Protein AF-A0A2D7Z8F3-F1 (afdb_monomer)

Sequence (104 aa):
MPSDQLIRDFLFTLGKSLATLGCTTLLVAEITSKTGGANYSSFGVEEAISDGIVILGDIERMGHLMRYVQIVKMRGTNHSRARYNMELTPAGVMMTPMLKWGAQ

Foldseek 3Di:
DPDLVVVLVVVLVVVVVCVVVVDDDDDDDDQDPPPPPCPQHNSVRCVVRDQWGKDWDWDDDPNDIWIWIATPHHHPDDDDRFIWTWDQDPVGIDTHTDDPPDPD

Solvent-accessible surface area (backbone atoms only — not comparable to full-atom values): 6742 Å² total; per-residue (Å²): 129,85,53,72,64,60,55,45,53,48,54,47,51,52,51,52,51,40,52,75,72,69,51,91,80,87,86,86,80,74,73,51,86,84,44,91,79,47,92,86,29,52,80,67,48,62,72,76,70,46,60,59,41,77,44,78,48,77,47,79,54,97,91,39,82,41,40,31,42,32,48,81,43,51,67,98,54,91,75,66,78,57,49,23,37,48,44,86,49,100,92,40,82,46,75,44,78,52,80,76,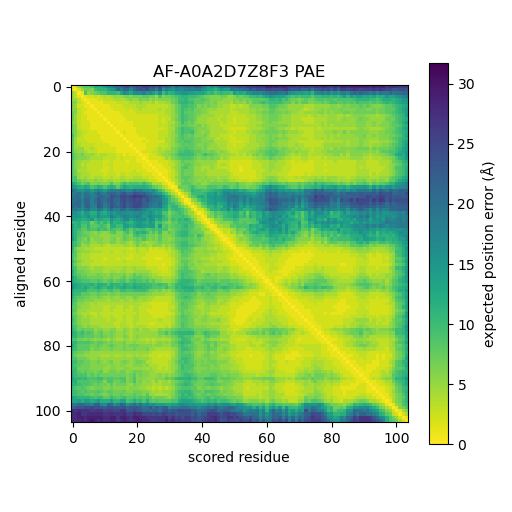86,78,86,122

Nearest PDB structures (foldseek):
  4tld-assembly1_E  TM=9.088E-01  e=8.193E-06  Synechococcus elongatus PCC 7942 = FACHB-805
  7x1y-assembly1_A  TM=8.751E-01  e=2.037E-05  Synechococcus elongatus PCC 7942 = FACHB-805
  7dyj-assembly1_B  TM=8.478E-01  e=1.804E-05  Synechococcus elongatus PCC 7942 = FACHB-805
  2dr3-assembly1_E  TM=8.441E-01  e=2.037E-05  Pyrococcus horikoshii OT3
  8fwi-assembly1_A  TM=8.526E-01  e=9.880E-05  Cereibacter sphaeroides KD131

Mean predicted aligned error: 7.57 Å

pLDDT: mean 81.28, std 15.39, range [36.41, 95.75]

Structure (mmCIF, N/CA/C/O backbone):
data_AF-A0A2D7Z8F3-F1
#
_entry.id   AF-A0A2D7Z8F3-F1
#
loop_
_atom_site.group_PDB
_atom_site.id
_atom_site.type_symbol
_atom_site.label_atom_id
_atom_site.label_alt_id
_atom_site.label_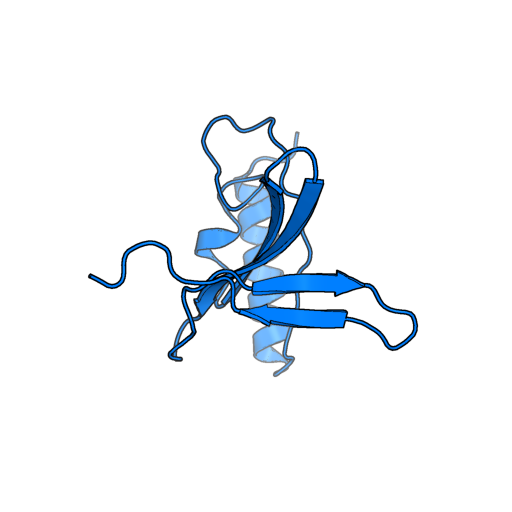comp_id
_atom_site.label_asym_id
_atom_site.label_entity_id
_atom_site.label_seq_id
_atom_site.pdbx_PDB_ins_code
_atom_site.Cartn_x
_atom_site.Cartn_y
_atom_site.Cartn_z
_atom_site.occupancy
_atom_site.B_iso_or_equiv
_atom_site.auth_seq_id
_atom_site.auth_comp_id
_atom_site.auth_asym_id
_atom_site.auth_atom_id
_atom_site.pdbx_PDB_model_num
ATOM 1 N N . MET A 1 1 ? 3.067 23.767 11.335 1.00 53.16 1 MET A N 1
ATOM 2 C CA . MET A 1 1 ? 3.022 22.361 10.884 1.00 53.16 1 MET A CA 1
ATOM 3 C C . MET A 1 1 ? 2.249 21.589 11.942 1.00 53.16 1 MET A C 1
ATOM 5 O O . MET A 1 1 ? 2.584 21.785 13.108 1.00 53.16 1 MET A O 1
ATOM 9 N N . PRO A 1 2 ? 1.192 20.826 11.610 1.00 60.22 2 PRO A N 1
ATOM 10 C CA . PRO A 1 2 ? 0.585 19.920 12.586 1.00 60.22 2 PRO A CA 1
ATOM 11 C C . PRO A 1 2 ? 1.669 18.968 13.108 1.00 60.22 2 PRO A C 1
ATOM 13 O O . PRO A 1 2 ? 2.541 18.563 12.343 1.00 60.22 2 PRO A O 1
ATOM 16 N N . SER A 1 3 ? 1.667 18.675 14.407 1.00 76.12 3 SER A N 1
ATOM 17 C CA . SER A 1 3 ? 2.605 17.707 14.973 1.00 76.12 3 SER A CA 1
ATOM 18 C C . SER A 1 3 ? 2.259 16.304 14.467 1.00 76.12 3 SER A C 1
ATOM 20 O O . SER A 1 3 ? 1.081 15.963 14.360 1.00 76.12 3 SER A O 1
ATOM 22 N N . ASP A 1 4 ? 3.265 15.473 14.191 1.00 74.44 4 ASP A N 1
ATOM 23 C CA . ASP A 1 4 ? 3.078 14.090 13.708 1.00 74.44 4 ASP A CA 1
ATOM 24 C C . ASP A 1 4 ? 2.143 13.275 14.620 1.00 74.44 4 ASP A C 1
ATOM 26 O O . ASP A 1 4 ? 1.384 12.416 14.170 1.00 74.44 4 ASP A O 1
ATOM 30 N N . GLN A 1 5 ? 2.132 13.614 15.911 1.00 78.62 5 GLN A N 1
ATOM 31 C CA . GLN A 1 5 ? 1.231 13.048 16.907 1.00 78.62 5 GLN A CA 1
ATOM 32 C C . GLN A 1 5 ? -0.253 13.335 16.611 1.00 78.62 5 GLN A C 1
ATOM 34 O O . GLN A 1 5 ? -1.075 12.432 16.726 1.00 78.62 5 GLN A O 1
ATOM 39 N N . LEU A 1 6 ? -0.610 14.546 16.168 1.00 84.06 6 LEU A N 1
ATOM 40 C CA . LEU A 1 6 ? -1.998 14.874 15.813 1.00 84.06 6 LEU A CA 1
ATOM 41 C C . LEU A 1 6 ? -2.470 14.083 14.588 1.00 84.06 6 LEU A C 1
ATOM 43 O O . LEU A 1 6 ? -3.610 13.623 14.555 1.00 84.06 6 LEU A O 1
ATOM 47 N N . ILE A 1 7 ? -1.592 13.895 13.597 1.00 83.12 7 ILE A N 1
ATOM 48 C CA . ILE A 1 7 ? -1.888 13.090 12.402 1.00 83.12 7 ILE A CA 1
ATOM 49 C C . ILE A 1 7 ? -2.108 11.630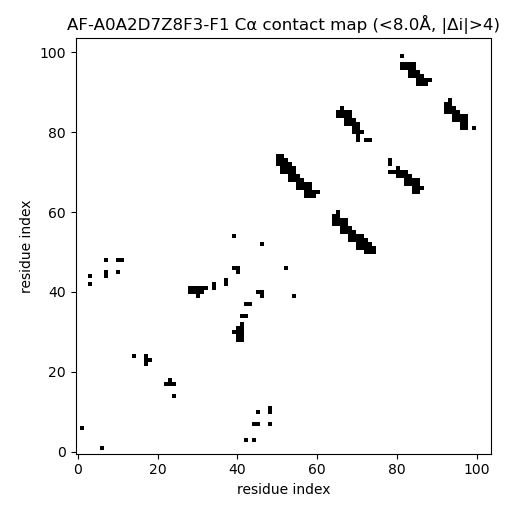 12.804 1.00 83.12 7 ILE A C 1
ATOM 51 O O . ILE A 1 7 ? -3.079 11.003 12.376 1.00 83.12 7 ILE A O 1
ATOM 55 N N . ARG A 1 8 ? -1.248 11.105 13.682 1.00 82.19 8 ARG A N 1
ATOM 56 C CA . ARG A 1 8 ? -1.373 9.757 14.241 1.00 82.19 8 ARG A CA 1
ATOM 57 C C . ARG A 1 8 ? -2.705 9.543 14.942 1.00 82.19 8 ARG A C 1
ATOM 59 O O . ARG A 1 8 ? -3.401 8.573 14.649 1.00 82.19 8 ARG A O 1
ATOM 66 N N . ASP A 1 9 ? -3.049 10.440 15.856 1.00 87.25 9 ASP A N 1
ATOM 67 C CA . ASP A 1 9 ? -4.251 10.314 16.675 1.00 87.25 9 ASP A CA 1
ATOM 68 C C . ASP A 1 9 ? -5.514 10.448 15.820 1.00 87.25 9 ASP A C 1
ATOM 70 O O . ASP A 1 9 ? -6.477 9.699 16.011 1.00 87.25 9 ASP A O 1
ATOM 74 N N . PHE A 1 10 ? -5.488 11.324 14.813 1.00 88.25 10 PHE A N 1
ATOM 75 C CA . PHE A 1 10 ? -6.559 11.444 13.831 1.00 88.25 10 PHE A CA 1
ATOM 76 C C . PHE A 1 10 ? -6.742 10.157 13.015 1.00 88.25 10 PHE A C 1
ATOM 78 O O . PHE A 1 10 ? -7.846 9.613 12.984 1.00 88.25 10 PHE A O 1
ATOM 85 N N . LEU A 1 11 ? -5.675 9.630 12.401 1.00 88.06 11 LEU A N 1
ATOM 86 C CA . LEU A 1 11 ? -5.739 8.404 11.595 1.00 88.06 11 LEU A CA 1
ATOM 87 C C . LEU A 1 11 ? -6.176 7.195 12.426 1.00 88.06 11 LEU A C 1
ATOM 89 O O . LEU A 1 11 ? -6.979 6.383 11.965 1.00 88.06 11 LEU A O 1
ATOM 93 N N . PHE A 1 12 ? -5.695 7.093 13.665 1.00 88.44 12 PHE A N 1
ATOM 94 C CA . PHE A 1 12 ? -6.098 6.033 14.583 1.00 88.44 12 PHE A CA 1
ATOM 95 C C . PHE A 1 12 ? -7.585 6.132 14.942 1.00 88.44 12 PHE A C 1
ATOM 97 O O . PHE A 1 12 ? -8.307 5.135 14.887 1.00 88.44 12 PHE A O 1
ATOM 104 N N . THR A 1 13 ? -8.065 7.335 15.261 1.00 91.44 13 THR A N 1
ATOM 105 C CA . THR A 1 13 ? -9.474 7.574 15.609 1.00 91.44 13 THR A CA 1
ATOM 106 C C . THR A 1 13 ? -10.397 7.316 14.420 1.00 91.44 13 THR A C 1
ATOM 108 O O . THR A 1 13 ? -11.437 6.668 14.573 1.00 91.44 13 THR A O 1
ATOM 111 N N . LEU A 1 14 ? -10.003 7.760 13.224 1.00 91.19 14 LEU A N 1
ATOM 112 C CA . LEU A 1 14 ? -10.734 7.516 11.985 1.00 91.19 14 LEU A CA 1
ATOM 113 C C . LEU A 1 14 ? -10.806 6.017 11.673 1.00 91.19 14 LEU A C 1
ATOM 115 O O . LEU A 1 14 ? -11.899 5.4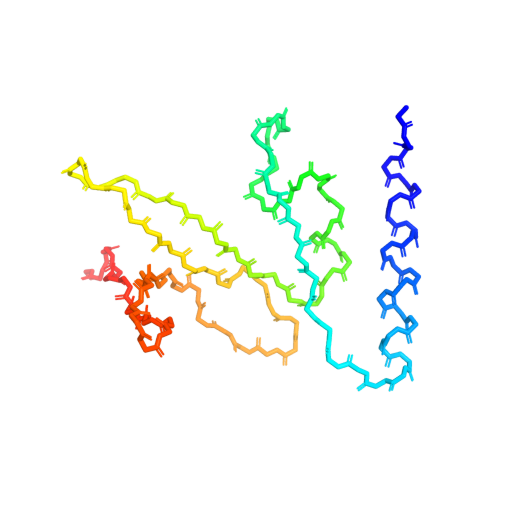82 11.489 1.00 91.19 14 LEU A O 1
ATOM 119 N N . GLY A 1 15 ? -9.661 5.327 11.685 1.00 90.38 15 GLY A N 1
ATOM 120 C CA . GLY A 1 15 ? -9.587 3.890 11.425 1.00 90.38 15 GLY A CA 1
ATOM 121 C C . GLY A 1 15 ? -10.426 3.081 12.413 1.00 90.38 15 GLY A C 1
ATOM 122 O O . GLY A 1 15 ? -11.214 2.230 12.004 1.00 90.38 15 GLY A O 1
ATOM 123 N N . LYS A 1 16 ? -10.346 3.404 13.710 1.00 90.75 16 LYS A N 1
ATOM 124 C CA . LYS A 1 16 ? -11.162 2.761 14.748 1.00 90.75 16 LYS A CA 1
ATOM 125 C C . LYS A 1 16 ? -12.659 2.991 14.537 1.00 90.75 16 LYS A C 1
ATOM 127 O O . LYS A 1 16 ? -13.447 2.064 14.721 1.00 90.75 16 LYS A O 1
ATOM 132 N N . SER A 1 17 ? -13.055 4.202 14.154 1.00 94.62 17 SER A N 1
ATOM 133 C CA . SER A 1 17 ? -14.467 4.531 13.921 1.00 94.62 17 SER A CA 1
ATOM 134 C C . SER A 1 17 ? -15.026 3.746 12.734 1.00 94.62 17 SER A C 1
ATOM 136 O O . SER A 1 17 ? -16.078 3.125 12.852 1.00 94.62 17 SER A O 1
ATOM 138 N N . LEU A 1 18 ? -14.286 3.687 11.622 1.00 94.25 18 LEU A N 1
ATOM 139 C CA . LEU A 1 18 ? -14.674 2.925 10.430 1.00 94.25 18 LEU A CA 1
ATOM 140 C C . LEU A 1 18 ? -14.707 1.412 10.688 1.00 94.25 18 LEU A C 1
ATOM 142 O O . LEU A 1 18 ? -15.637 0.736 10.250 1.00 94.25 18 LEU A O 1
ATOM 146 N N . ALA A 1 19 ? -13.746 0.892 11.455 1.00 90.62 19 ALA A N 1
ATOM 147 C CA . ALA A 1 19 ? -13.735 -0.506 11.873 1.00 90.62 19 ALA A CA 1
ATOM 148 C C . ALA A 1 19 ? -14.942 -0.851 12.761 1.00 90.62 19 ALA A C 1
ATOM 150 O O . ALA A 1 19 ? -15.556 -1.900 12.583 1.00 90.62 19 ALA A O 1
ATOM 151 N N . THR A 1 20 ? -15.327 0.048 13.675 1.00 94.44 20 THR A N 1
ATOM 152 C CA . THR A 1 20 ? -16.514 -0.128 14.536 1.00 94.44 20 THR A CA 1
ATOM 153 C C . THR A 1 20 ? -17.809 -0.167 13.718 1.00 94.44 20 THR A C 1
ATOM 155 O O . THR A 1 20 ? -18.742 -0.876 14.079 1.00 94.44 20 THR A O 1
ATOM 158 N N . LEU A 1 21 ? -17.854 0.544 12.588 1.00 95.75 21 LEU A N 1
ATOM 159 C CA . LEU A 1 21 ? -18.970 0.504 11.639 1.00 95.75 21 LEU A CA 1
ATOM 160 C C . LEU A 1 21 ? -18.955 -0.738 10.728 1.00 95.75 21 LEU A C 1
ATOM 162 O O . LEU A 1 21 ? -19.882 -0.926 9.946 1.00 95.75 21 LEU A O 1
ATOM 166 N N . GLY A 1 22 ? -17.924 -1.586 10.809 1.00 94.06 22 GLY A N 1
ATOM 167 C CA . GLY A 1 22 ? -17.781 -2.776 9.967 1.00 94.06 22 GLY A CA 1
ATOM 168 C C . GLY A 1 22 ? -17.384 -2.478 8.516 1.00 94.06 22 GLY A C 1
ATOM 169 O O . GLY A 1 22 ? -17.561 -3.332 7.649 1.00 94.06 22 GLY A O 1
ATOM 170 N N . CYS A 1 23 ? -16.851 -1.287 8.226 1.00 94.94 23 CYS A N 1
ATOM 171 C CA . CYS A 1 23 ? -16.489 -0.878 6.869 1.00 94.94 23 CYS A CA 1
ATOM 172 C C . CYS A 1 23 ? -15.077 -1.341 6.480 1.00 94.94 23 CYS A C 1
ATOM 174 O O . CYS A 1 23 ? -14.094 -1.017 7.150 1.00 94.94 23 CYS A O 1
ATOM 176 N N . THR A 1 24 ? -14.938 -1.999 5.325 1.00 92.81 24 THR A N 1
ATOM 177 C CA . THR A 1 24 ? -13.626 -2.185 4.686 1.00 92.81 24 THR A CA 1
ATOM 178 C C . THR A 1 24 ? -13.157 -0.857 4.099 1.00 92.81 24 THR A C 1
ATOM 180 O O . THR A 1 24 ? -13.794 -0.311 3.202 1.00 92.81 24 THR A O 1
ATOM 183 N N . THR A 1 25 ? -12.046 -0.329 4.610 1.00 92.12 25 THR A N 1
ATOM 184 C CA . THR A 1 25 ? -11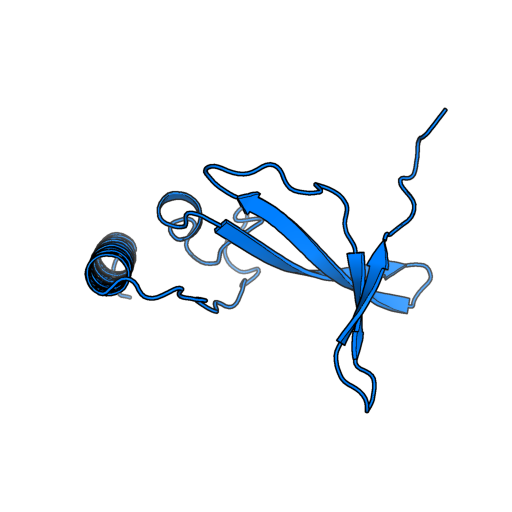.554 1.008 4.251 1.00 92.12 25 THR A CA 1
ATOM 185 C C . THR A 1 25 ? -10.248 0.917 3.473 1.00 92.12 25 THR A C 1
ATOM 187 O O . THR A 1 25 ? -9.321 0.233 3.900 1.00 92.12 25 THR A O 1
ATOM 190 N N . LEU A 1 26 ? -10.159 1.661 2.369 1.00 91.88 26 LEU A N 1
ATOM 191 C CA . LEU A 1 26 ? -8.908 1.937 1.669 1.00 91.88 26 LEU A CA 1
ATOM 192 C C . LEU A 1 26 ? -8.516 3.397 1.919 1.00 91.88 26 LEU A C 1
ATOM 194 O O . LEU A 1 26 ? -9.260 4.306 1.558 1.00 91.88 26 LEU A O 1
ATOM 198 N N . LEU A 1 27 ? -7.357 3.614 2.537 1.00 89.94 27 LEU A N 1
ATOM 199 C CA . LEU A 1 27 ? -6.781 4.945 2.725 1.00 89.94 27 LEU A CA 1
ATOM 200 C C . LEU A 1 27 ? -5.693 5.167 1.674 1.00 89.94 27 LEU A C 1
ATOM 202 O O . LEU A 1 27 ? -4.854 4.294 1.460 1.00 89.94 27 LEU A O 1
ATOM 206 N N . VAL A 1 28 ? -5.713 6.330 1.024 1.00 88.69 28 VAL A N 1
ATOM 207 C CA . VAL A 1 28 ? -4.740 6.709 -0.006 1.00 88.69 28 VAL A CA 1
ATOM 208 C C . VAL A 1 28 ? -3.888 7.852 0.528 1.00 88.69 28 VAL A C 1
ATOM 210 O O . VAL A 1 28 ? -4.420 8.855 0.998 1.00 88.69 28 VAL A O 1
ATOM 213 N N . ALA A 1 29 ? -2.570 7.688 0.452 1.00 83.94 29 ALA A N 1
ATOM 214 C CA . ALA A 1 29 ? -1.595 8.696 0.836 1.00 83.94 29 ALA A CA 1
ATOM 215 C C . ALA A 1 29 ? -0.470 8.744 -0.200 1.00 83.94 29 ALA A C 1
ATOM 217 O O . ALA A 1 29 ? -0.098 7.722 -0.779 1.00 83.94 29 ALA A O 1
ATOM 218 N N . GLU A 1 30 ? 0.071 9.936 -0.428 1.00 81.94 30 GLU A N 1
ATOM 219 C CA . GLU A 1 30 ? 1.251 10.124 -1.267 1.00 81.94 30 GLU A CA 1
ATOM 220 C C . GLU A 1 30 ? 2.515 9.814 -0.461 1.00 81.94 30 GLU A C 1
ATOM 222 O O . GLU A 1 30 ? 2.582 10.110 0.734 1.00 81.94 30 GLU A O 1
ATOM 227 N N . ILE A 1 31 ? 3.531 9.245 -1.112 1.00 76.62 31 ILE A N 1
ATOM 228 C CA . ILE A 1 31 ? 4.862 9.050 -0.526 1.00 76.62 31 ILE A CA 1
ATOM 229 C C . ILE A 1 31 ? 5.753 10.173 -1.052 1.00 76.62 31 ILE A C 1
ATOM 231 O O . ILE A 1 31 ? 6.067 10.223 -2.240 1.00 76.62 31 ILE A O 1
ATOM 235 N N . THR A 1 32 ? 6.152 11.096 -0.178 1.00 65.38 32 THR A N 1
ATOM 236 C CA . THR A 1 32 ? 7.055 12.191 -0.545 1.00 65.38 32 THR A CA 1
ATOM 237 C C . THR A 1 32 ? 8.500 11.821 -0.218 1.00 65.38 32 THR A C 1
ATOM 239 O O . THR A 1 32 ? 8.825 11.409 0.891 1.00 65.38 32 THR A O 1
ATOM 242 N N . SER A 1 33 ? 9.411 12.021 -1.173 1.00 55.41 33 SER A N 1
ATOM 243 C CA . SER A 1 33 ? 10.854 11.763 -1.019 1.00 55.41 33 SER A CA 1
ATOM 244 C C . SER A 1 33 ? 11.566 12.711 -0.040 1.00 55.41 33 SER A C 1
ATOM 246 O O . SER A 1 33 ? 12.778 12.615 0.147 1.00 55.41 33 SER A O 1
ATOM 248 N N . LYS A 1 34 ? 10.835 13.644 0.587 1.00 46.72 34 LYS A N 1
ATOM 249 C CA . LYS A 1 34 ? 11.386 14.633 1.524 1.00 46.72 34 LYS A CA 1
ATOM 250 C C . LYS A 1 34 ? 11.821 14.027 2.855 1.00 46.72 34 LYS A C 1
ATOM 252 O O . LYS A 1 34 ? 12.662 14.616 3.530 1.00 46.72 34 LYS A O 1
ATOM 257 N N . THR A 1 35 ? 11.296 12.865 3.223 1.00 45.84 35 THR A N 1
ATOM 258 C CA . THR A 1 35 ? 11.616 12.218 4.494 1.00 45.84 35 THR A CA 1
ATOM 259 C C . THR A 1 35 ? 12.680 11.157 4.231 1.00 45.84 35 THR A C 1
ATOM 261 O O . THR A 1 35 ? 12.368 10.024 3.872 1.00 45.84 35 THR A O 1
ATOM 264 N N . GLY A 1 36 ? 13.955 11.552 4.331 1.00 39.81 36 GLY A N 1
ATOM 265 C CA . GLY A 1 36 ? 15.138 10.728 4.043 1.00 39.81 36 GLY A CA 1
ATOM 266 C C . GLY A 1 36 ? 15.262 9.475 4.918 1.00 39.81 36 GLY A C 1
ATOM 267 O O . GLY A 1 36 ? 16.093 9.426 5.819 1.00 39.81 36 GLY A O 1
ATOM 268 N N . GLY A 1 37 ? 14.433 8.467 4.645 1.00 46.19 37 GLY A N 1
ATOM 269 C CA . GLY A 1 37 ? 14.407 7.181 5.343 1.00 46.19 37 GLY A CA 1
ATOM 270 C C . GLY A 1 37 ? 13.038 6.493 5.403 1.00 46.19 37 GLY A C 1
ATOM 271 O O . GLY A 1 37 ? 12.985 5.314 5.751 1.00 46.19 37 GLY A O 1
ATOM 272 N N . ALA A 1 38 ? 11.936 7.169 5.057 1.00 50.00 38 ALA A N 1
ATOM 273 C CA . ALA A 1 38 ? 10.604 6.566 5.109 1.00 50.00 38 ALA A CA 1
ATOM 274 C C . ALA A 1 38 ? 10.288 5.853 3.782 1.00 50.00 38 ALA A C 1
ATOM 276 O O . ALA A 1 38 ? 9.821 6.450 2.818 1.00 50.00 38 ALA A O 1
ATOM 277 N N . ASN A 1 39 ? 10.603 4.558 3.712 1.00 56.22 39 ASN A N 1
ATOM 278 C CA . ASN A 1 39 ? 10.462 3.779 2.477 1.00 56.22 39 ASN A CA 1
ATOM 279 C C . ASN A 1 39 ? 8.997 3.514 2.080 1.00 56.22 39 ASN A C 1
ATOM 281 O O . ASN A 1 39 ? 8.752 3.1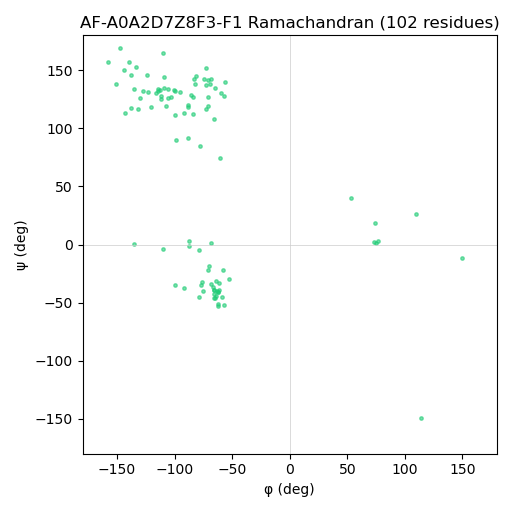65 0.926 1.00 56.22 39 ASN A O 1
ATOM 285 N N . TYR A 1 40 ? 8.037 3.645 3.008 1.00 59.78 40 TYR A N 1
ATOM 286 C CA . TYR A 1 40 ? 6.661 3.178 2.799 1.00 59.78 40 TYR A CA 1
ATOM 287 C C . TYR A 1 40 ? 5.559 4.163 3.234 1.00 59.78 40 TYR A C 1
ATOM 289 O O . TYR A 1 40 ? 4.379 3.851 3.076 1.00 59.78 40 TYR A O 1
ATOM 297 N N . SER A 1 41 ? 5.905 5.346 3.751 1.00 59.44 41 SER A N 1
ATOM 298 C CA . SER A 1 41 ? 4.939 6.360 4.199 1.00 59.44 41 SER A CA 1
ATOM 299 C C . SER A 1 41 ? 5.550 7.765 4.224 1.00 59.44 41 SER A C 1
ATOM 301 O O . SER A 1 41 ? 6.766 7.904 4.305 1.00 59.44 41 SER A O 1
ATOM 303 N N . SER A 1 42 ? 4.731 8.820 4.145 1.00 59.50 42 SER A N 1
ATOM 304 C CA . SER A 1 42 ? 5.247 10.201 4.176 1.00 59.50 42 SER A CA 1
ATOM 305 C C . SER A 1 42 ? 5.621 10.654 5.587 1.00 59.50 42 SER A C 1
ATOM 307 O O . SER A 1 42 ? 6.597 11.393 5.746 1.00 59.50 42 SER A O 1
ATOM 309 N N . PHE A 1 43 ? 4.878 10.198 6.602 1.00 60.50 43 PHE A N 1
ATOM 310 C CA . PHE A 1 43 ? 5.062 10.616 7.994 1.00 60.50 43 PHE A CA 1
ATOM 311 C C . PHE A 1 43 ? 5.625 9.510 8.902 1.00 60.50 43 PHE A C 1
ATOM 313 O O . PHE A 1 43 ? 5.904 9.772 10.068 1.00 60.50 43 PHE A O 1
ATOM 320 N N . GLY A 1 44 ? 5.819 8.277 8.413 1.00 63.44 44 GLY A N 1
ATOM 321 C CA . GLY A 1 44 ? 6.317 7.158 9.232 1.00 63.44 44 GLY A CA 1
ATOM 322 C C . GLY A 1 44 ? 5.286 6.607 10.226 1.00 63.44 44 GLY A C 1
ATOM 323 O O . GLY A 1 44 ? 5.583 5.702 11.007 1.00 63.44 44 GLY A O 1
ATOM 324 N N . VAL A 1 45 ? 4.069 7.151 10.225 1.00 66.44 45 VAL A N 1
ATOM 325 C CA . VAL A 1 45 ? 3.018 6.877 11.213 1.00 66.44 45 VAL A CA 1
ATOM 326 C C . VAL A 1 45 ? 2.002 5.872 10.668 1.00 66.44 45 VAL A C 1
ATOM 328 O O . VAL A 1 45 ? 1.467 5.029 11.396 1.00 66.44 45 VAL A O 1
ATOM 331 N N . GLU A 1 46 ? 1.749 5.947 9.368 1.00 69.75 46 GLU A N 1
ATOM 332 C CA . GLU A 1 46 ? 0.742 5.194 8.633 1.00 69.75 46 GLU A CA 1
ATOM 333 C C . GLU A 1 46 ? 1.008 3.681 8.706 1.00 69.75 46 GLU A C 1
ATOM 335 O O . GLU A 1 46 ? 0.076 2.877 8.797 1.00 69.75 46 GLU A O 1
ATOM 340 N N . GLU A 1 47 ? 2.282 3.285 8.762 1.00 69.44 47 GLU A N 1
ATOM 341 C CA . GLU A 1 47 ? 2.728 1.887 8.816 1.00 69.44 47 GLU A CA 1
ATOM 342 C C . GLU A 1 47 ? 2.371 1.183 10.138 1.00 69.44 47 GLU A C 1
ATOM 344 O O . GLU A 1 47 ? 2.080 -0.024 10.174 1.00 69.44 47 GLU A O 1
ATOM 349 N N . ALA A 1 48 ? 2.384 1.937 11.243 1.00 68.62 48 ALA A N 1
ATOM 350 C CA . ALA A 1 48 ? 2.115 1.413 12.578 1.00 68.62 48 ALA A CA 1
ATOM 351 C C . ALA A 1 48 ? 0.616 1.154 12.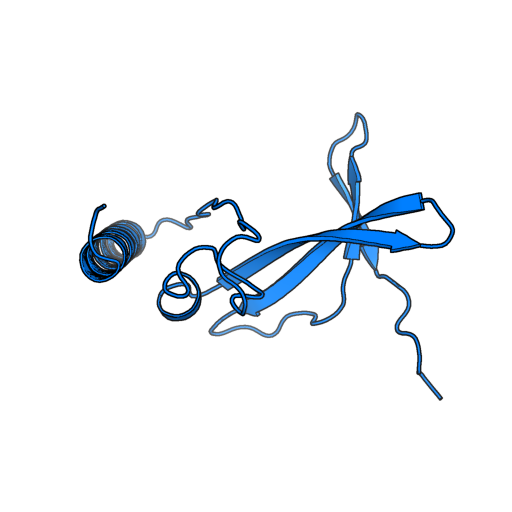791 1.00 68.62 48 ALA A C 1
ATOM 353 O O . ALA A 1 48 ? 0.231 0.130 13.373 1.00 68.62 48 ALA A O 1
ATOM 354 N N . ILE A 1 49 ? -0.221 2.066 12.288 1.00 77.06 49 ILE A N 1
ATOM 355 C CA . ILE A 1 49 ? -1.675 2.025 12.467 1.00 77.06 49 ILE A CA 1
ATOM 356 C C . ILE A 1 49 ? -2.311 1.009 11.514 1.00 77.06 49 ILE A C 1
ATOM 358 O O . ILE A 1 49 ? -3.123 0.199 11.955 1.00 77.06 49 ILE A O 1
ATOM 362 N N . SER A 1 50 ? -1.917 1.006 10.239 1.00 84.31 50 SER A N 1
ATOM 363 C CA . SER A 1 50 ? -2.639 0.272 9.194 1.00 84.31 50 SER A CA 1
ATOM 364 C C . SER A 1 50 ? -2.520 -1.250 9.330 1.00 84.31 50 SER A C 1
ATOM 366 O O . SER A 1 50 ? -1.437 -1.790 9.588 1.00 84.31 50 SER A O 1
ATOM 368 N N . ASP A 1 51 ? -3.630 -1.959 9.116 1.00 88.12 51 ASP A N 1
ATOM 369 C CA . ASP A 1 51 ? -3.660 -3.428 9.091 1.00 88.12 51 ASP A CA 1
ATOM 370 C C . ASP A 1 51 ? -3.095 -3.997 7.788 1.00 88.12 51 ASP A C 1
ATOM 372 O O . ASP A 1 51 ? -2.444 -5.044 7.805 1.00 88.12 51 ASP A O 1
ATOM 376 N N . GLY A 1 52 ? -3.276 -3.276 6.682 1.00 90.06 52 GLY A N 1
ATOM 377 C CA . GLY A 1 52 ? -2.695 -3.567 5.378 1.00 90.06 52 GLY A CA 1
ATOM 378 C C . GLY A 1 52 ? -1.893 -2.382 4.847 1.00 90.06 52 GLY A C 1
ATOM 379 O O . GLY A 1 52 ? -2.252 -1.235 5.096 1.00 90.06 52 GLY A O 1
ATOM 380 N N . ILE A 1 53 ? -0.808 -2.657 4.125 1.00 90.25 53 ILE A N 1
ATOM 381 C CA . ILE A 1 53 ? 0.009 -1.648 3.443 1.00 90.25 53 ILE A CA 1
ATOM 382 C C . ILE A 1 53 ? 0.248 -2.127 2.016 1.00 90.25 53 ILE A C 1
ATOM 384 O O . ILE A 1 53 ? 0.899 -3.156 1.794 1.00 90.25 53 ILE A O 1
ATOM 388 N N . VAL A 1 54 ? -0.274 -1.357 1.065 1.00 91.25 54 VAL A N 1
ATOM 389 C CA . VAL A 1 54 ? -0.096 -1.553 -0.373 1.00 91.25 54 VAL A CA 1
ATOM 390 C C . VAL A 1 54 ? 0.652 -0.352 -0.918 1.00 91.25 54 VAL A C 1
ATOM 392 O O . VAL A 1 54 ? 0.278 0.787 -0.654 1.00 91.25 54 VAL A O 1
ATOM 395 N N . ILE A 1 55 ? 1.707 -0.617 -1.674 1.00 90.06 55 ILE A N 1
ATOM 396 C CA . ILE A 1 55 ? 2.576 0.407 -2.238 1.00 90.06 55 ILE A CA 1
ATOM 397 C C . ILE A 1 55 ? 2.464 0.381 -3.741 1.00 90.06 55 ILE A C 1
ATOM 399 O O . ILE A 1 55 ? 2.572 -0.678 -4.360 1.00 90.06 55 ILE A O 1
ATOM 403 N N . LEU A 1 56 ? 2.281 1.574 -4.292 1.00 91.06 56 LEU A N 1
ATOM 404 C CA . LEU A 1 56 ? 2.401 1.864 -5.706 1.00 91.06 56 LEU A CA 1
ATOM 405 C C . LEU A 1 56 ? 3.712 2.614 -5.893 1.00 91.06 56 LEU A C 1
ATOM 407 O O . LEU A 1 56 ? 3.959 3.607 -5.211 1.00 91.06 56 LEU A O 1
ATOM 411 N N . GLY A 1 57 ? 4.561 2.117 -6.779 1.00 88.56 57 GLY A N 1
ATOM 412 C CA . GLY A 1 57 ? 5.842 2.744 -7.053 1.00 88.56 57 GLY A CA 1
ATOM 413 C C . GLY A 1 57 ? 6.258 2.562 -8.496 1.00 88.56 57 GLY A C 1
ATOM 414 O O . GLY A 1 57 ? 5.682 1.759 -9.229 1.00 88.56 57 GLY A O 1
ATOM 415 N N . ASP A 1 58 ? 7.298 3.290 -8.873 1.00 88.75 58 ASP A N 1
ATOM 416 C CA . ASP A 1 58 ? 7.920 3.182 -10.181 1.00 88.75 58 ASP A CA 1
ATOM 417 C C . ASP A 1 58 ? 9.300 2.531 -10.060 1.00 88.75 58 ASP A C 1
ATOM 419 O O . ASP A 1 58 ? 10.026 2.721 -9.080 1.00 88.75 58 ASP A O 1
ATOM 423 N N . ILE A 1 59 ? 9.662 1.733 -11.058 1.00 86.75 59 ILE A N 1
ATOM 424 C CA . ILE A 1 59 ? 10.991 1.155 -11.214 1.00 86.75 59 ILE A CA 1
ATOM 425 C C . ILE A 1 59 ? 11.481 1.417 -12.633 1.00 86.75 59 ILE A C 1
ATOM 427 O O . ILE A 1 59 ? 10.809 1.092 -13.610 1.00 86.75 59 ILE A O 1
ATOM 431 N N . GLU A 1 60 ? 12.664 2.006 -12.751 1.00 86.00 60 GLU A N 1
ATOM 432 C CA . GLU A 1 60 ? 13.305 2.199 -14.045 1.00 86.00 60 GLU A CA 1
ATOM 433 C C . GLU A 1 60 ? 14.065 0.929 -14.443 1.00 86.00 60 GLU A C 1
ATOM 435 O O . GLU A 1 60 ? 14.887 0.403 -13.687 1.00 86.00 60 GLU A O 1
ATOM 440 N N . ARG A 1 61 ? 13.784 0.412 -15.639 1.00 81.69 61 ARG A N 1
ATOM 441 C CA . ARG A 1 61 ? 14.456 -0.757 -16.203 1.00 81.69 61 ARG A CA 1
ATOM 442 C C . ARG A 1 61 ? 14.749 -0.526 -17.677 1.00 81.69 61 ARG A C 1
ATOM 444 O O . ARG A 1 61 ? 13.829 -0.414 -18.478 1.00 81.69 61 ARG A O 1
ATOM 451 N N . MET A 1 62 ? 16.032 -0.524 -18.040 1.00 85.19 62 MET A N 1
ATOM 452 C CA . MET A 1 62 ? 16.486 -0.358 -19.431 1.00 85.19 62 MET A CA 1
ATOM 453 C C . MET A 1 62 ? 15.899 0.899 -20.105 1.00 85.19 62 MET A C 1
ATOM 455 O O . MET A 1 62 ? 15.490 0.847 -21.259 1.00 85.19 62 MET A O 1
ATOM 459 N N . GLY A 1 63 ? 15.802 2.012 -19.367 1.00 88.81 63 GLY A N 1
ATOM 460 C CA . GLY A 1 63 ? 15.218 3.268 -19.857 1.00 88.81 63 GLY A CA 1
ATOM 461 C C . GLY A 1 63 ? 13.685 3.296 -19.915 1.00 88.81 63 GLY A C 1
ATOM 462 O O . GLY A 1 63 ? 13.110 4.291 -20.347 1.00 88.81 63 GLY A O 1
ATOM 463 N N . HIS A 1 64 ? 13.008 2.233 -19.469 1.00 86.19 64 HIS A N 1
ATOM 464 C CA . HIS A 1 64 ? 11.555 2.201 -19.323 1.00 86.19 64 HIS A CA 1
ATOM 465 C C . HIS A 1 64 ? 11.157 2.353 -17.856 1.00 86.19 64 HIS A C 1
ATOM 467 O O . HIS A 1 64 ? 11.601 1.585 -17.002 1.00 86.19 64 HIS A O 1
ATOM 473 N N . LEU A 1 65 ? 10.277 3.313 -17.574 1.00 88.31 65 LEU A N 1
ATOM 474 C CA . LEU A 1 65 ? 9.661 3.471 -16.262 1.00 88.31 65 LEU A CA 1
ATOM 475 C C . LEU A 1 65 ? 8.452 2.534 -16.156 1.00 88.31 65 LEU A C 1
ATOM 477 O O . LEU A 1 65 ? 7.461 2.705 -16.865 1.00 88.31 65 LEU A O 1
ATOM 481 N N . MET A 1 66 ? 8.552 1.525 -15.295 1.00 90.44 66 MET A N 1
ATOM 482 C CA . MET A 1 66 ? 7.502 0.536 -15.056 1.00 90.44 66 MET A CA 1
ATOM 483 C C . MET A 1 66 ? 6.837 0.802 -13.708 1.00 90.44 66 MET A C 1
ATOM 485 O O . MET A 1 66 ? 7.526 0.975 -12.705 1.00 90.44 66 MET A O 1
ATOM 489 N N . ARG A 1 67 ? 5.504 0.775 -13.662 1.00 91.75 67 ARG A N 1
ATOM 490 C CA . ARG A 1 67 ? 4.751 0.854 -12.404 1.00 91.75 67 ARG A CA 1
ATOM 491 C C . ARG A 1 67 ? 4.663 -0.518 -11.770 1.00 91.75 67 ARG A C 1
ATOM 493 O O . ARG A 1 67 ? 4.442 -1.513 -12.456 1.00 91.75 67 ARG A O 1
ATOM 500 N N . TYR A 1 68 ? 4.754 -0.579 -10.452 1.00 92.06 68 TYR A N 1
ATOM 501 C CA . TYR A 1 68 ? 4.520 -1.804 -9.712 1.00 92.06 68 TYR A CA 1
ATOM 502 C C . TYR A 1 68 ? 3.611 -1.588 -8.508 1.00 92.06 68 TYR A C 1
ATOM 504 O O . TYR A 1 68 ? 3.568 -0.518 -7.904 1.00 92.06 68 TYR A O 1
ATOM 512 N N . VAL A 1 69 ? 2.919 -2.663 -8.144 1.00 92.81 69 VAL A N 1
ATOM 513 C CA . VAL A 1 69 ? 2.179 -2.812 -6.895 1.00 92.81 69 VAL A CA 1
ATOM 514 C C . VAL A 1 69 ? 2.918 -3.816 -6.019 1.00 92.81 69 VAL A C 1
ATOM 516 O O . VAL A 1 69 ? 3.327 -4.887 -6.483 1.00 92.81 69 VAL A O 1
ATOM 519 N N . GLN A 1 70 ? 3.076 -3.495 -4.739 1.00 90.81 70 GLN A N 1
ATOM 520 C CA . GLN A 1 70 ? 3.624 -4.408 -3.744 1.00 90.81 70 GLN A CA 1
ATOM 521 C C . GLN A 1 70 ? 2.798 -4.375 -2.464 1.00 90.81 70 GLN A C 1
ATOM 523 O O . GLN A 1 70 ? 2.514 -3.313 -1.919 1.00 90.81 70 GLN A O 1
ATOM 528 N N . ILE A 1 71 ? 2.477 -5.555 -1.941 1.00 91.75 71 ILE A N 1
ATOM 529 C CA . ILE A 1 71 ? 1.919 -5.690 -0.599 1.00 91.75 71 ILE A CA 1
ATOM 530 C C . ILE A 1 71 ? 3.087 -5.813 0.382 1.00 9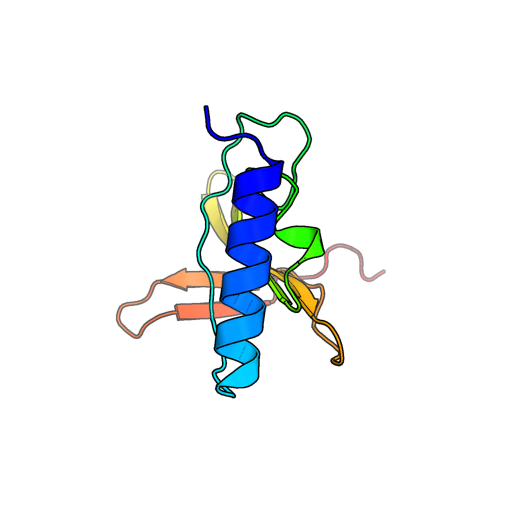1.75 71 ILE A C 1
ATOM 532 O O . ILE A 1 71 ? 3.893 -6.741 0.285 1.00 91.75 71 ILE A O 1
ATOM 536 N N . VAL A 1 72 ? 3.198 -4.862 1.309 1.00 88.50 72 VAL A N 1
ATOM 537 C CA . VAL A 1 72 ? 4.262 -4.840 2.329 1.00 88.50 72 VAL A CA 1
ATOM 538 C C . VAL A 1 72 ? 3.824 -5.552 3.601 1.00 88.50 72 VAL A C 1
ATOM 540 O O . VAL A 1 72 ? 4.622 -6.230 4.251 1.00 88.50 72 VAL A O 1
ATOM 543 N N . LYS A 1 73 ? 2.549 -5.398 3.959 1.00 89.31 73 LYS A N 1
ATOM 544 C CA . LYS A 1 73 ? 1.970 -5.910 5.198 1.00 89.31 73 LYS A CA 1
ATOM 545 C C . LYS A 1 73 ? 0.498 -6.211 4.972 1.00 89.31 73 LYS A C 1
ATOM 547 O O . LYS A 1 73 ? -0.191 -5.396 4.376 1.00 89.31 73 LYS A O 1
ATOM 552 N N . MET A 1 74 ? 0.029 -7.335 5.505 1.00 92.56 74 MET A N 1
ATOM 553 C CA . MET A 1 74 ? -1.390 -7.637 5.711 1.00 92.56 74 MET A CA 1
ATOM 554 C C . MET A 1 74 ? -1.504 -8.404 7.025 1.00 92.56 74 MET A C 1
ATOM 556 O O . MET A 1 74 ? -0.976 -9.509 7.142 1.00 92.56 74 MET A O 1
ATOM 560 N N . ARG A 1 75 ? -2.125 -7.811 8.046 1.00 89.25 75 ARG A N 1
ATOM 561 C CA . ARG A 1 75 ? -2.365 -8.489 9.326 1.00 89.25 75 ARG A CA 1
ATOM 562 C C . ARG A 1 75 ? -3.440 -9.563 9.155 1.00 89.25 75 ARG A C 1
ATOM 564 O O . ARG A 1 75 ? -4.415 -9.375 8.435 1.00 89.25 75 ARG A O 1
ATOM 571 N N . GLY A 1 76 ? -3.248 -10.696 9.827 1.00 91.06 76 GLY A N 1
ATOM 572 C CA . GLY A 1 76 ? -4.226 -11.788 9.873 1.00 91.06 76 GLY A CA 1
ATOM 573 C C . GLY A 1 76 ? -4.334 -12.640 8.604 1.00 91.06 76 GLY A C 1
ATOM 574 O O . GLY A 1 76 ? -5.139 -13.564 8.585 1.00 91.06 76 GLY A O 1
ATOM 575 N N . THR A 1 77 ? -3.541 -12.375 7.559 1.00 92.44 77 THR A N 1
ATOM 576 C CA . THR A 1 77 ? -3.585 -13.137 6.300 1.00 92.44 77 THR A CA 1
ATOM 577 C C . THR A 1 77 ? -2.200 -13.303 5.675 1.00 92.44 77 THR A C 1
ATOM 579 O O . THR A 1 77 ? -1.323 -12.446 5.808 1.00 92.44 77 THR A O 1
ATOM 582 N N . ASN A 1 78 ? -2.003 -14.412 4.957 1.00 92.00 78 ASN A N 1
ATOM 583 C CA . ASN A 1 78 ? -0.847 -14.561 4.076 1.00 92.00 78 ASN A CA 1
ATOM 584 C C . ASN A 1 78 ? -1.043 -13.721 2.812 1.00 92.00 78 ASN A C 1
ATOM 586 O O . ASN A 1 78 ? -2.139 -13.654 2.260 1.00 92.00 78 ASN A O 1
ATOM 590 N N . HIS A 1 79 ? 0.041 -13.120 2.328 1.00 91.62 79 HIS A N 1
ATOM 591 C CA . HIS A 1 79 ? 0.053 -12.352 1.089 1.00 91.62 79 HIS A CA 1
ATOM 592 C C . HIS A 1 79 ? 1.336 -12.615 0.296 1.00 91.62 79 HIS A C 1
ATOM 594 O O . HIS A 1 79 ? 2.370 -13.006 0.844 1.00 91.62 79 HIS A O 1
ATOM 600 N N . SER A 1 80 ? 1.274 -12.381 -1.014 1.00 88.50 80 SER A N 1
ATOM 601 C CA . SER A 1 80 ? 2.456 -12.426 -1.871 1.00 88.50 80 SER A CA 1
ATOM 602 C C . SER A 1 80 ? 3.359 -11.233 -1.575 1.00 88.50 80 SER A C 1
ATOM 604 O O . SER A 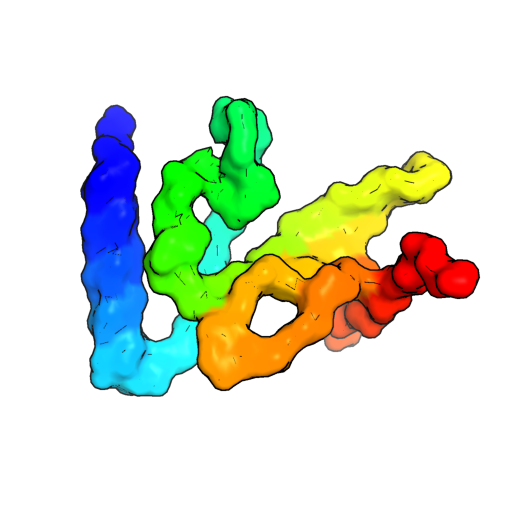1 80 ? 2.919 -10.089 -1.637 1.00 88.50 80 SER A O 1
ATOM 606 N N . ARG A 1 81 ? 4.638 -11.498 -1.294 1.00 83.00 81 ARG A N 1
ATOM 607 C CA . ARG A 1 81 ? 5.666 -10.454 -1.123 1.00 83.00 81 ARG A CA 1
ATOM 608 C C . ARG A 1 81 ? 6.322 -10.048 -2.449 1.00 83.00 81 ARG A C 1
ATOM 610 O O . ARG A 1 81 ? 7.274 -9.272 -2.443 1.00 83.00 81 ARG A O 1
ATOM 617 N N . ALA A 1 82 ? 5.867 -10.611 -3.572 1.00 88.44 82 ALA A N 1
ATOM 618 C CA . ALA A 1 82 ? 6.370 -10.262 -4.893 1.00 88.44 82 ALA A CA 1
ATOM 619 C C . ALA A 1 82 ? 5.879 -8.871 -5.315 1.00 88.44 82 ALA A C 1
ATOM 621 O O . ALA A 1 82 ? 4.799 -8.430 -4.921 1.00 88.44 82 ALA A O 1
ATOM 622 N N . ARG A 1 83 ? 6.672 -8.203 -6.152 1.00 89.69 83 ARG A N 1
ATOM 623 C CA . ARG A 1 83 ? 6.224 -7.022 -6.889 1.00 89.69 83 ARG A CA 1
ATOM 624 C C . ARG A 1 83 ? 5.461 -7.476 -8.127 1.00 89.69 83 ARG A C 1
ATOM 626 O O . ARG A 1 83 ? 5.880 -8.414 -8.808 1.00 89.69 83 ARG A O 1
ATOM 633 N N . TYR A 1 84 ? 4.355 -6.810 -8.410 1.00 92.62 84 TYR A N 1
ATOM 634 C CA . TYR A 1 84 ? 3.548 -7.039 -9.601 1.00 92.62 84 TYR A CA 1
ATOM 635 C C . TYR A 1 84 ? 3.668 -5.815 -10.493 1.00 92.62 84 TYR A C 1
ATOM 637 O O . TYR A 1 84 ? 3.412 -4.710 -10.029 1.00 92.62 84 TYR A O 1
ATOM 645 N N . ASN A 1 85 ? 4.061 -6.005 -11.750 1.00 93.19 85 ASN A N 1
ATOM 646 C CA . ASN A 1 85 ? 4.014 -4.946 -12.750 1.00 93.19 85 ASN A CA 1
ATOM 647 C C . ASN A 1 85 ? 2.549 -4.565 -12.979 1.00 93.19 85 ASN A C 1
ATOM 649 O O . ASN A 1 85 ? 1.697 -5.451 -13.078 1.00 93.19 85 ASN A O 1
ATOM 653 N N . MET A 1 86 ? 2.273 -3.268 -13.026 1.00 94.19 86 MET A N 1
ATOM 654 C CA . MET A 1 86 ? 0.935 -2.707 -13.134 1.00 94.19 86 MET A CA 1
ATOM 655 C C . MET A 1 86 ? 0.835 -1.869 -14.406 1.00 94.19 86 MET A C 1
ATOM 657 O O . MET A 1 86 ? 1.501 -0.845 -14.544 1.00 94.19 86 MET A O 1
ATOM 661 N N . GLU A 1 87 ? -0.056 -2.261 -15.308 1.00 92.94 87 GLU A N 1
ATOM 662 C CA . GLU A 1 87 ? -0.341 -1.533 -16.541 1.00 92.94 87 GLU A CA 1
ATOM 663 C C . GLU A 1 87 ? -1.769 -0.991 -16.517 1.00 92.94 87 GLU A C 1
ATOM 665 O O . GLU A 1 87 ? -2.721 -1.686 -16.155 1.00 92.94 87 GLU A O 1
ATOM 670 N N . LEU A 1 88 ? -1.920 0.280 -16.892 1.00 93.00 88 LEU A N 1
ATOM 671 C CA . LEU A 1 88 ? -3.227 0.911 -17.045 1.00 93.00 88 LEU A CA 1
ATOM 672 C C . LEU A 1 88 ? -3.667 0.751 -18.495 1.00 93.00 88 LEU A C 1
ATOM 674 O O . LEU A 1 88 ? -3.068 1.325 -19.402 1.00 93.00 88 LEU A O 1
ATOM 678 N N . THR A 1 89 ? -4.713 -0.034 -18.698 1.00 93.75 89 THR A N 1
ATOM 679 C CA . THR A 1 89 ? -5.315 -0.298 -20.004 1.00 93.75 89 THR A CA 1
ATOM 680 C C . THR A 1 89 ? -6.691 0.373 -20.081 1.00 93.75 89 THR A C 1
ATOM 682 O O . THR A 1 89 ? -7.268 0.703 -19.042 1.00 93.75 89 THR A O 1
ATOM 685 N N . PRO A 1 90 ? -7.286 0.533 -21.276 1.00 95.44 90 PRO A N 1
ATOM 686 C CA . PRO A 1 90 ? -8.664 1.017 -21.398 1.00 95.44 90 PRO A CA 1
ATOM 687 C C . PRO A 1 90 ? -9.701 0.149 -20.662 1.00 95.44 90 PRO A C 1
ATOM 689 O O . PRO A 1 90 ? -10.774 0.637 -20.326 1.00 95.44 90 PRO A O 1
ATOM 692 N N . ALA A 1 91 ? -9.381 -1.121 -20.389 1.00 94.81 91 ALA A N 1
ATOM 693 C CA . ALA A 1 91 ? -10.226 -2.041 -19.626 1.00 94.81 91 ALA A CA 1
ATOM 694 C C . ALA A 1 91 ? -9.992 -1.974 -18.102 1.00 94.81 91 ALA A C 1
ATOM 696 O O . ALA A 1 91 ? -10.652 -2.687 -17.348 1.00 94.81 91 ALA A O 1
ATOM 697 N N . GLY A 1 92 ? -9.058 -1.137 -17.637 1.00 93.50 92 GLY A N 1
ATOM 698 C CA . GLY A 1 92 ? -8.685 -1.002 -16.231 1.00 93.50 92 GLY A CA 1
ATOM 699 C C . GLY A 1 92 ? -7.254 -1.460 -15.948 1.00 93.50 92 GLY A C 1
ATOM 700 O O . GLY A 1 92 ? -6.359 -1.330 -16.785 1.00 93.50 92 GLY A O 1
ATOM 701 N N . VAL A 1 93 ? -7.027 -1.969 -14.737 1.00 93.62 93 VAL A N 1
ATOM 702 C CA . VAL A 1 93 ? -5.693 -2.334 -14.247 1.00 93.62 93 VAL A CA 1
ATOM 703 C C . VAL A 1 93 ? -5.353 -3.772 -14.630 1.00 93.62 93 VAL A C 1
ATOM 705 O O . VAL A 1 93 ? -6.012 -4.710 -14.186 1.00 93.62 93 VAL A O 1
ATOM 708 N N . MET A 1 94 ? -4.280 -3.947 -15.396 1.00 93.12 94 MET A N 1
ATOM 709 C CA . MET A 1 94 ? -3.673 -5.246 -15.667 1.00 93.12 94 MET A CA 1
ATOM 710 C C . MET A 1 94 ? -2.458 -5.437 -14.757 1.00 93.12 94 MET A C 1
ATOM 712 O O . MET A 1 94 ? -1.619 -4.546 -14.641 1.00 93.12 94 MET A O 1
ATOM 716 N N . MET A 1 95 ? -2.360 -6.595 -14.100 1.00 91.81 95 MET A N 1
ATOM 717 C CA . MET A 1 95 ? -1.251 -6.919 -13.200 1.00 91.81 95 MET A CA 1
ATOM 718 C C . MET A 1 95 ? -0.553 -8.200 -13.637 1.00 91.81 95 MET A C 1
ATOM 720 O O . MET A 1 95 ? -1.203 -9.226 -13.829 1.00 91.81 95 MET A O 1
ATOM 724 N N . THR A 1 96 ? 0.776 -8.167 -13.717 1.00 91.19 96 THR A N 1
ATOM 725 C CA . THR A 1 96 ? 1.590 -9.351 -14.020 1.00 91.19 96 THR A CA 1
ATOM 726 C C . THR A 1 96 ? 2.685 -9.532 -12.971 1.00 91.19 96 THR A C 1
ATOM 728 O O . THR A 1 96 ? 3.385 -8.566 -12.656 1.00 91.19 96 THR A O 1
ATOM 731 N N . PRO A 1 97 ? 2.881 -10.742 -12.414 1.00 85.88 97 PRO A N 1
ATOM 732 C CA . PRO A 1 97 ? 3.945 -10.976 -11.445 1.00 85.88 97 PRO A CA 1
ATOM 733 C C . PRO A 1 97 ? 5.305 -10.676 -12.077 1.00 85.88 97 PRO A C 1
ATOM 735 O O . PRO A 1 97 ? 5.612 -11.159 -13.167 1.00 85.88 97 PRO A O 1
ATOM 738 N N . MET A 1 98 ? 6.136 -9.887 -11.395 1.00 83.62 98 MET A N 1
ATOM 739 C CA . MET A 1 98 ? 7.515 -9.701 -11.833 1.00 83.62 98 MET A CA 1
ATOM 740 C C . MET A 1 98 ? 8.297 -10.982 -11.548 1.00 83.62 98 MET A C 1
ATOM 742 O O . MET A 1 98 ? 8.146 -11.593 -10.485 1.00 83.62 98 MET A O 1
ATOM 746 N N . LEU A 1 99 ? 9.138 -11.396 -12.498 1.00 76.62 99 LEU A N 1
ATOM 747 C CA . LEU A 1 99 ? 9.989 -12.566 -12.315 1.00 76.62 99 LEU A CA 1
ATOM 748 C C . LEU A 1 99 ? 10.861 -12.366 -11.066 1.00 76.62 99 LEU A C 1
ATOM 750 O O . LEU A 1 99 ? 11.550 -11.350 -10.944 1.00 76.62 99 LEU A O 1
ATOM 754 N N . LYS A 1 100 ? 10.848 -13.337 -10.146 1.00 61.25 100 LYS A N 1
ATOM 755 C CA . LYS A 1 100 ? 11.799 -13.364 -9.032 1.00 61.25 100 LYS A CA 1
ATOM 756 C C . LYS A 1 100 ? 13.191 -13.572 -9.624 1.00 61.25 100 LYS A C 1
ATOM 758 O O . LYS A 1 100 ? 13.494 -14.654 -10.118 1.00 61.25 100 LYS A O 1
ATOM 763 N N . TRP A 1 101 ? 14.024 -12.539 -9.607 1.00 48.06 101 TRP A N 1
ATOM 764 C CA . TRP A 1 101 ? 15.435 -12.693 -9.943 1.00 48.06 101 TRP A CA 1
ATOM 765 C C . TRP A 1 101 ? 16.114 -13.466 -8.805 1.00 48.06 101 TRP A C 1
ATOM 767 O O . TRP A 1 101 ? 16.076 -13.010 -7.663 1.00 48.06 101 TRP A O 1
ATOM 777 N N . GLY A 1 102 ? 16.680 -14.642 -9.099 1.00 49.59 102 GLY A N 1
ATOM 778 C CA . GLY A 1 102 ? 17.433 -15.442 -8.122 1.00 49.59 102 GLY A CA 1
ATOM 779 C C . GLY A 1 102 ? 16.791 -16.749 -7.640 1.00 49.59 102 GLY A C 1
ATOM 780 O O . GLY A 1 102 ? 17.122 -17.194 -6.548 1.00 49.59 102 GLY A O 1
ATOM 781 N N . ALA A 1 103 ? 15.911 -17.390 -8.415 1.00 43.16 103 ALA A N 1
ATOM 782 C CA . ALA A 1 103 ? 15.706 -18.834 -8.259 1.00 43.16 103 ALA A CA 1
ATOM 783 C C . ALA A 1 103 ? 16.877 -19.570 -8.939 1.00 43.16 103 ALA A C 1
ATOM 785 O O . ALA A 1 103 ? 16.799 -19.900 -10.122 1.00 43.16 103 ALA A O 1
ATOM 786 N N . GLN A 1 104 ? 17.979 -19.731 -8.206 1.00 36.41 104 GLN A N 1
ATOM 787 C CA . GLN A 1 104 ? 18.907 -20.846 -8.399 1.00 36.41 104 GLN A CA 1
ATOM 788 C C . GLN A 1 104 ? 18.644 -21.873 -7.304 1.00 36.41 104 GLN A C 1
ATOM 790 O O . GLN A 1 104 ? 18.357 -21.437 -6.165 1.00 36.41 104 GLN A O 1
#

Secondary structure (DSSP, 8-state):
---HHHHHHHHHHHHHHHHHTT----------TTSTT-SS-SSS-HHHH-SEEEEEEEEEETTEEEEEEEEEEETTS----SEEEEEEETTEEEEEEPP-TT--

Radius of gyration: 16.28 Å; Cα contacts (8 Å, |Δi|>4): 120; chains: 1; bounding box: 38×43×38 Å